Protein AF-A0A3D1YW04-F1 (afdb_monomer_lite)

pLDDT: mean 88.59, std 8.21, range [59.78, 95.06]

Foldseek 3Di:
DDWDWDWDADPLAIDIDIDDDDDPVCVVVVVVVVVVCVVVVSHD

Structure (mmCIF, N/CA/C/O backbone):
data_AF-A0A3D1YW04-F1
#
_entry.id   AF-A0A3D1YW04-F1
#
loop_
_atom_site.group_PDB
_atom_site.id
_atom_site.type_symbol
_atom_site.label_atom_id
_atom_site.label_alt_id
_atom_site.label_comp_id
_atom_site.label_asym_id
_atom_site.label_entity_id
_atom_site.label_seq_id
_atom_site.pdbx_PDB_ins_code
_atom_site.Cartn_x
_atom_site.Cartn_y
_atom_site.Cartn_z
_atom_site.occupancy
_atom_site.B_iso_or_equiv
_atom_site.auth_seq_id
_atom_site.auth_comp_id
_atom_site.auth_asym_id
_atom_site.auth_atom_id
_atom_site.pdbx_PDB_model_num
ATOM 1 N N . MET A 1 1 ? 11.095 0.603 -14.784 1.00 59.78 1 MET A N 1
ATOM 2 C CA . MET A 1 1 ? 10.888 0.272 -13.362 1.00 59.78 1 MET A CA 1
ATOM 3 C C . MET A 1 1 ? 9.904 1.289 -12.806 1.00 59.78 1 MET A C 1
ATOM 5 O O . MET A 1 1 ? 10.311 2.252 -12.174 1.00 59.78 1 MET A O 1
ATOM 9 N N . ASP A 1 2 ? 8.624 1.134 -13.136 1.00 75.88 2 ASP A N 1
ATOM 10 C CA . ASP A 1 2 ? 7.556 1.991 -12.619 1.00 75.88 2 ASP A CA 1
ATOM 11 C C . ASP A 1 2 ? 6.660 1.115 -11.751 1.00 75.88 2 ASP A C 1
ATOM 13 O O . ASP A 1 2 ? 5.931 0.272 -12.269 1.00 75.88 2 ASP A O 1
ATOM 17 N N . LEU A 1 3 ? 6.768 1.277 -10.431 1.00 87.75 3 LEU A N 1
ATOM 18 C CA . LEU A 1 3 ? 5.824 0.694 -9.485 1.00 87.75 3 LEU A CA 1
ATOM 19 C C . LEU A 1 3 ? 4.792 1.763 -9.127 1.00 87.75 3 LEU A C 1
ATOM 21 O O . LEU A 1 3 ? 5.084 2.727 -8.395 1.00 87.75 3 LEU A O 1
ATOM 25 N N . LYS A 1 4 ? 3.576 1.582 -9.641 1.00 92.50 4 LYS A N 1
ATOM 26 C CA . LYS A 1 4 ? 2.414 2.347 -9.196 1.00 92.50 4 LYS A CA 1
ATOM 27 C C . LYS A 1 4 ? 1.839 1.680 -7.958 1.00 92.50 4 LYS A C 1
ATOM 29 O O . LYS A 1 4 ? 1.689 0.462 -7.904 1.00 92.50 4 LYS A O 1
ATOM 34 N N . ILE A 1 5 ? 1.550 2.510 -6.965 1.00 93.31 5 ILE A N 1
ATOM 35 C CA . ILE A 1 5 ? 1.004 2.085 -5.683 1.00 93.31 5 ILE A CA 1
ATOM 36 C C . ILE A 1 5 ? -0.214 2.951 -5.427 1.00 93.31 5 ILE A C 1
ATOM 38 O O . ILE A 1 5 ? -0.085 4.163 -5.255 1.00 93.31 5 ILE A O 1
ATOM 42 N N . GLU A 1 6 ? -1.376 2.319 -5.400 1.00 93.19 6 GLU A N 1
ATOM 43 C CA . GLU A 1 6 ? -2.627 2.945 -5.004 1.00 93.19 6 GLU A CA 1
ATOM 44 C C . GLU A 1 6 ? -3.128 2.301 -3.719 1.00 93.19 6 GLU A C 1
ATOM 46 O O . GLU A 1 6 ? -2.841 1.142 -3.418 1.00 93.19 6 GLU A O 1
ATOM 51 N N . SER A 1 7 ? -3.888 3.062 -2.945 1.00 90.50 7 SER A N 1
ATOM 52 C CA . SER A 1 7 ? -4.526 2.568 -1.733 1.00 90.50 7 SER A CA 1
ATOM 53 C C . SER A 1 7 ? -6.003 2.871 -1.780 1.00 90.50 7 SER A C 1
ATOM 55 O O . SER A 1 7 ? -6.395 4.002 -2.071 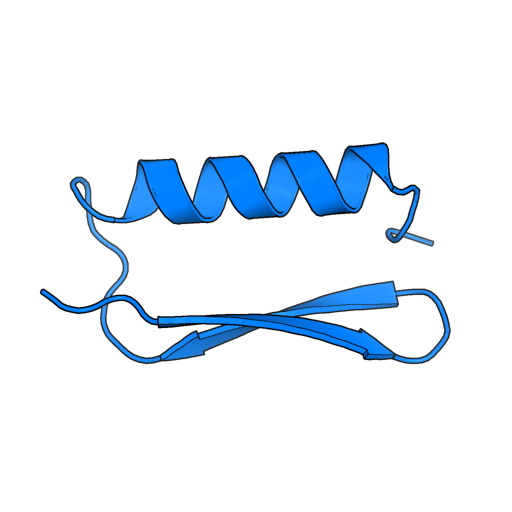1.00 90.50 7 SER A O 1
ATOM 57 N N . LYS A 1 8 ? -6.802 1.882 -1.414 1.00 91.81 8 LYS A N 1
ATOM 58 C CA . LYS A 1 8 ? -8.231 2.035 -1.188 1.00 91.81 8 LYS A CA 1
ATOM 59 C C . LYS A 1 8 ? -8.606 1.341 0.107 1.00 91.81 8 LYS A C 1
ATOM 61 O O . LYS A 1 8 ? -7.889 0.467 0.581 1.00 91.81 8 LYS A O 1
ATOM 66 N N . GLU A 1 9 ? -9.734 1.732 0.665 1.00 89.38 9 GLU A N 1
ATOM 67 C CA . GLU A 1 9 ? -10.321 1.054 1.811 1.00 89.38 9 GLU A CA 1
ATOM 68 C C . GLU A 1 9 ? -11.511 0.234 1.328 1.00 89.38 9 GLU A C 1
ATOM 70 O O . GLU A 1 9 ? -12.324 0.715 0.535 1.00 89.38 9 GLU A O 1
ATOM 75 N N . VAL A 1 10 ? -11.586 -1.018 1.767 1.00 90.44 10 VAL A N 1
ATOM 76 C CA . VAL A 1 10 ? -12.694 -1.922 1.466 1.00 90.44 10 VAL A CA 1
ATOM 77 C C . VAL A 1 10 ? -13.118 -2.547 2.783 1.00 90.44 10 VAL A C 1
ATOM 79 O O . VAL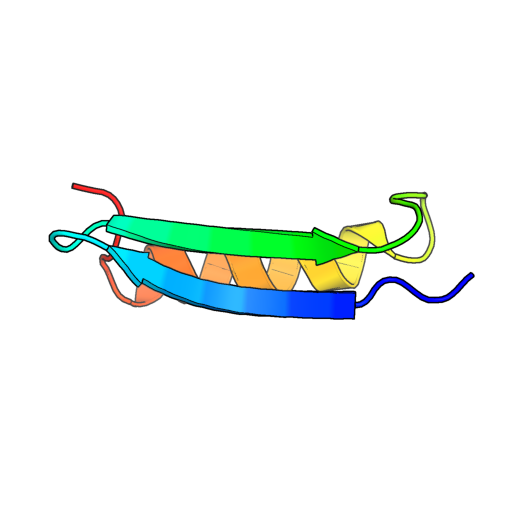 A 1 10 ? -12.330 -3.249 3.402 1.00 90.44 10 VAL A O 1
ATOM 82 N N . GLU A 1 11 ? -14.341 -2.254 3.228 1.00 88.12 11 GLU A N 1
ATOM 83 C CA . GLU A 1 11 ? -14.915 -2.824 4.460 1.00 88.12 11 GLU A CA 1
ATOM 84 C C . GLU A 1 11 ? -14.047 -2.594 5.718 1.00 88.12 11 GLU A C 1
ATOM 86 O O . GLU A 1 11 ? -13.957 -3.445 6.595 1.00 88.12 11 GLU A O 1
ATOM 91 N N . GLY A 1 12 ? -13.391 -1.430 5.814 1.00 84.38 12 GLY A N 1
ATOM 92 C CA . GLY A 1 12 ? -12.496 -1.092 6.930 1.00 84.38 12 GLY A CA 1
ATOM 93 C C . GLY A 1 12 ? -11.098 -1.716 6.839 1.00 84.38 12 GLY A C 1
ATOM 94 O O . GLY A 1 12 ? -10.268 -1.492 7.720 1.00 84.38 12 GLY A O 1
ATOM 95 N N . VAL A 1 13 ? -10.816 -2.463 5.768 1.00 86.56 13 VAL A N 1
ATOM 96 C CA . VAL A 1 13 ? -9.507 -3.054 5.483 1.00 86.56 13 VAL A CA 1
ATOM 97 C C . VAL A 1 13 ? -8.776 -2.203 4.446 1.00 86.56 13 VAL A C 1
ATOM 99 O O . VAL A 1 13 ? -9.306 -1.884 3.376 1.00 86.56 13 VAL A O 1
ATOM 102 N N . GLY A 1 14 ? -7.534 -1.830 4.750 1.00 89.81 14 GLY A N 1
ATOM 103 C CA . GLY A 1 14 ? -6.655 -1.139 3.816 1.00 89.81 14 GLY A CA 1
ATOM 104 C C . GLY A 1 14 ? -6.164 -2.086 2.724 1.00 89.81 14 GLY A C 1
ATOM 105 O O . GLY A 1 14 ? -5.468 -3.061 2.993 1.00 89.81 14 GLY A O 1
ATOM 106 N N . VAL A 1 15 ? -6.493 -1.786 1.470 1.00 92.06 15 VAL A N 1
ATOM 107 C CA . VAL A 1 15 ? -6.074 -2.556 0.295 1.00 92.06 15 VAL A CA 1
ATOM 108 C C . VAL A 1 15 ? -5.070 -1.739 -0.509 1.00 92.06 15 VAL A C 1
ATOM 110 O O . VAL A 1 15 ? -5.389 -0.655 -1.002 1.00 92.06 15 VAL A O 1
ATOM 113 N N . ILE A 1 16 ? -3.867 -2.287 -0.688 1.00 92.94 16 ILE A N 1
ATOM 114 C CA . ILE A 1 16 ? -2.857 -1.738 -1.598 1.00 92.94 16 ILE A CA 1
ATOM 115 C C . ILE A 1 16 ? -2.989 -2.421 -2.957 1.00 92.94 16 ILE A C 1
ATOM 117 O O . ILE A 1 16 ? -2.928 -3.645 -3.055 1.00 92.94 16 ILE A O 1
ATOM 121 N N . VAL A 1 17 ? -3.138 -1.621 -4.008 1.00 94.56 17 VAL A N 1
ATOM 122 C CA . VAL A 1 17 ? -3.131 -2.082 -5.397 1.00 94.56 17 VAL A CA 1
ATOM 123 C C . VAL A 1 17 ? -1.779 -1.736 -6.009 1.00 94.56 17 VAL A C 1
ATOM 125 O O . VAL A 1 17 ? -1.341 -0.586 -5.955 1.00 94.56 17 VAL A O 1
ATOM 128 N N . LEU A 1 18 ? -1.117 -2.748 -6.568 1.00 94.62 18 LEU A N 1
ATOM 129 C CA . LEU A 1 18 ? 0.189 -2.623 -7.208 1.00 94.62 18 LEU A CA 1
ATOM 130 C C . LEU A 1 18 ? 0.066 -2.891 -8.704 1.00 94.62 18 LEU A C 1
ATOM 132 O O . LEU A 1 18 ? -0.544 -3.877 -9.113 1.00 94.62 18 LEU A O 1
ATOM 136 N N . GLU A 1 19 ? 0.692 -2.037 -9.504 1.00 95.06 19 GLU A N 1
ATOM 137 C CA . GLU A 1 19 ? 0.834 -2.220 -10.948 1.00 95.06 19 GLU A CA 1
ATOM 138 C C . GLU A 1 19 ? 2.303 -1.999 -11.322 1.00 95.06 19 GLU A C 1
ATOM 140 O O . GLU A 1 19 ? 2.897 -0.978 -10.962 1.00 95.06 19 GLU A O 1
ATOM 145 N N . GLY A 1 20 ? 2.885 -2.970 -12.029 1.00 92.25 20 GLY A N 1
ATOM 146 C CA . GLY A 1 20 ? 4.298 -2.978 -12.403 1.00 92.25 20 GLY A CA 1
ATOM 147 C C . GLY A 1 20 ? 5.085 -4.075 -11.689 1.00 92.25 20 GLY A C 1
ATOM 148 O O . GLY A 1 20 ? 4.584 -5.181 -11.494 1.00 92.25 20 GLY A O 1
ATOM 149 N N . GLU A 1 21 ? 6.329 -3.770 -11.325 1.00 94.00 21 GLU A N 1
ATOM 150 C CA . GLU A 1 21 ? 7.285 -4.730 -10.765 1.00 94.00 21 GLU A CA 1
ATOM 151 C C . GLU A 1 21 ? 7.747 -4.300 -9.371 1.00 94.00 21 GLU A C 1
ATOM 153 O O . GLU A 1 21 ? 8.026 -3.122 -9.138 1.00 94.00 21 GLU A O 1
ATOM 158 N N . VAL A 1 22 ? 7.825 -5.268 -8.454 1.00 91.75 22 VAL A N 1
ATOM 159 C CA . VAL A 1 22 ? 8.409 -5.081 -7.123 1.00 91.75 22 VAL A CA 1
ATOM 160 C C . VAL A 1 22 ? 9.808 -5.685 -7.118 1.00 91.75 22 VAL A C 1
ATOM 162 O O . VAL A 1 22 ? 9.984 -6.889 -7.281 1.00 91.75 22 VAL A O 1
ATOM 165 N N . ASP A 1 23 ? 10.794 -4.832 -6.887 1.00 92.56 23 ASP A N 1
ATOM 166 C CA . ASP A 1 23 ? 12.220 -5.134 -6.870 1.00 92.56 23 ASP A CA 1
ATOM 167 C C . ASP A 1 23 ? 12.916 -4.401 -5.706 1.00 92.56 23 ASP A C 1
ATOM 169 O O . ASP A 1 23 ? 12.284 -3.705 -4.908 1.00 92.56 23 ASP A O 1
ATOM 173 N N . VAL A 1 24 ? 14.240 -4.533 -5.601 1.00 94.69 24 VAL A N 1
ATOM 174 C CA . VAL A 1 24 ? 15.037 -3.898 -4.535 1.00 94.69 24 VAL A CA 1
ATOM 175 C C . VAL A 1 24 ? 14.917 -2.368 -4.510 1.00 94.69 24 VAL A C 1
ATOM 177 O O . VAL A 1 24 ? 15.060 -1.765 -3.447 1.00 94.69 24 VAL A O 1
ATOM 180 N N . TYR A 1 25 ? 14.643 -1.733 -5.650 1.00 91.00 25 TYR A N 1
ATOM 181 C CA . TYR A 1 25 ? 14.568 -0.278 -5.773 1.00 91.00 25 TYR A CA 1
ATOM 182 C C . TYR A 1 25 ? 13.170 0.259 -5.452 1.00 91.00 25 TYR A C 1
ATOM 184 O O . TYR A 1 25 ? 13.026 1.374 -4.953 1.00 91.00 25 TYR A O 1
ATOM 192 N N . THR A 1 26 ? 12.135 -0.538 -5.698 1.00 92.44 26 THR A N 1
ATOM 193 C CA . THR A 1 26 ? 10.725 -0.175 -5.497 1.00 92.44 26 THR A CA 1
ATOM 194 C C . THR A 1 26 ? 10.162 -0.680 -4.161 1.00 92.44 26 THR A C 1
ATOM 196 O O . THR A 1 26 ? 9.233 -0.075 -3.614 1.00 92.44 26 THR A O 1
ATOM 199 N N . ALA A 1 27 ? 10.772 -1.710 -3.565 1.00 92.12 27 ALA A N 1
ATOM 200 C CA . ALA A 1 27 ? 10.408 -2.261 -2.259 1.00 92.12 27 ALA A CA 1
ATOM 201 C C . ALA A 1 27 ? 10.390 -1.233 -1.108 1.00 92.12 27 ALA A C 1
ATOM 203 O O . ALA A 1 27 ? 9.464 -1.297 -0.293 1.00 92.12 27 ALA A O 1
ATOM 204 N N . PRO A 1 28 ? 11.318 -0.252 -1.015 1.00 94.44 28 PRO A N 1
ATOM 205 C CA . PRO A 1 28 ? 11.240 0.779 0.021 1.00 94.44 28 PRO A CA 1
ATOM 206 C C . PRO A 1 28 ? 9.938 1.590 -0.036 1.00 94.44 28 PRO A C 1
ATOM 208 O O . PRO A 1 28 ? 9.343 1.862 1.004 1.00 94.44 28 PRO A O 1
ATOM 211 N N . LYS A 1 29 ? 9.449 1.912 -1.242 1.00 90.88 29 LYS A N 1
ATOM 212 C CA . LYS A 1 29 ? 8.207 2.676 -1.444 1.00 90.88 29 LYS A CA 1
ATOM 213 C C . LYS A 1 29 ? 6.976 1.874 -1.014 1.00 90.88 29 LYS A C 1
ATOM 215 O O . LYS A 1 29 ? 6.088 2.415 -0.359 1.00 90.88 29 LYS A O 1
ATOM 220 N N . LEU A 1 30 ? 6.947 0.578 -1.337 1.00 92.88 30 LEU A N 1
ATOM 221 C CA . LEU A 1 30 ? 5.899 -0.337 -0.877 1.00 92.88 30 LEU A CA 1
ATOM 222 C C . LEU A 1 30 ? 5.891 -0.463 0.651 1.00 92.88 30 LEU A C 1
ATOM 224 O O . LEU A 1 30 ? 4.833 -0.376 1.270 1.00 92.88 30 LEU A O 1
ATOM 228 N N . LYS A 1 31 ? 7.071 -0.613 1.263 1.00 94.00 31 LYS A N 1
ATOM 229 C CA . LYS A 1 31 ? 7.215 -0.691 2.720 1.00 94.00 31 LYS A CA 1
ATOM 230 C C . LYS A 1 31 ? 6.6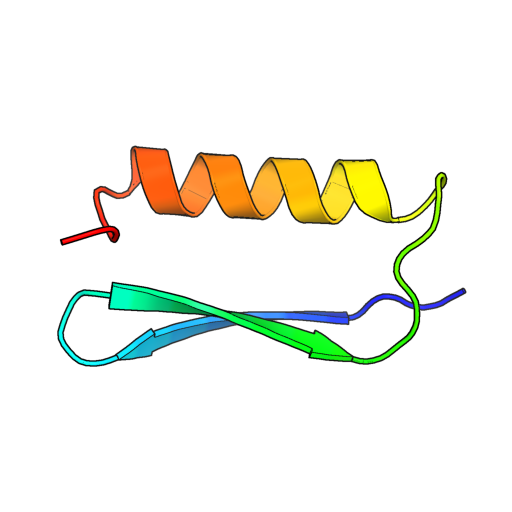49 0.547 3.413 1.00 94.00 31 LYS A C 1
ATOM 232 O O . LYS A 1 31 ? 5.914 0.391 4.381 1.00 94.00 31 LYS A O 1
ATOM 237 N N . SER A 1 32 ? 6.965 1.747 2.926 1.00 94.25 32 SER A N 1
ATOM 238 C CA . SER A 1 32 ? 6.412 2.984 3.487 1.00 94.25 32 SER A CA 1
ATOM 239 C C . SER A 1 32 ? 4.884 2.976 3.469 1.00 94.25 32 SER A C 1
ATOM 241 O O . SER A 1 32 ? 4.275 3.213 4.504 1.00 94.25 32 SER A O 1
ATOM 243 N N . ARG A 1 33 ? 4.258 2.592 2.346 1.00 91.62 33 ARG A N 1
A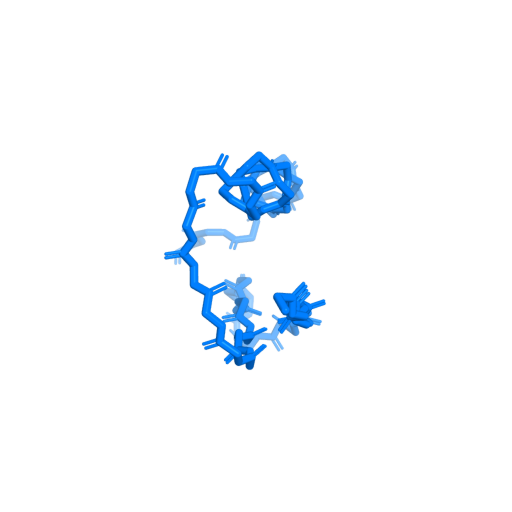TOM 244 C CA . ARG A 1 33 ? 2.789 2.574 2.265 1.00 91.62 33 ARG A CA 1
ATOM 245 C C . ARG A 1 33 ? 2.145 1.531 3.180 1.00 91.62 33 ARG A C 1
ATOM 247 O O . ARG A 1 33 ? 1.068 1.775 3.710 1.00 91.62 33 ARG A O 1
ATOM 254 N N . LEU A 1 34 ? 2.792 0.380 3.367 1.00 91.94 34 LEU A N 1
ATOM 255 C CA . LEU A 1 34 ? 2.333 -0.634 4.319 1.00 91.94 34 LEU A CA 1
ATOM 256 C C . LEU A 1 34 ? 2.361 -0.113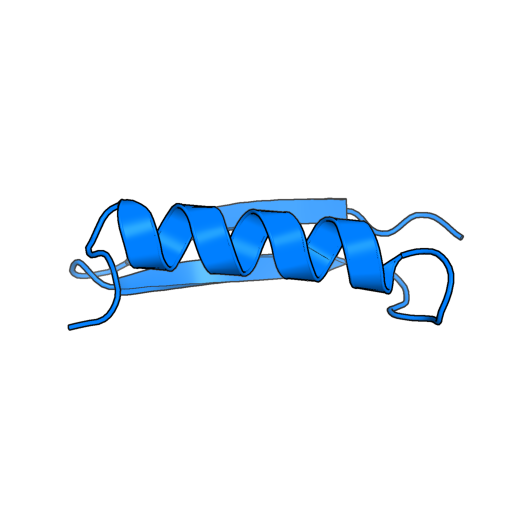 5.759 1.00 91.94 34 LEU A C 1
ATOM 258 O O . LEU A 1 34 ? 1.412 -0.356 6.496 1.00 91.94 34 LEU A O 1
ATOM 262 N N . ILE A 1 35 ? 3.417 0.612 6.141 1.00 93.19 35 ILE A N 1
ATOM 263 C CA . ILE A 1 35 ? 3.517 1.228 7.470 1.00 93.19 35 ILE A CA 1
ATOM 264 C C . ILE A 1 35 ? 2.382 2.237 7.666 1.00 93.19 35 ILE A C 1
ATOM 266 O O . ILE A 1 35 ? 1.666 2.128 8.653 1.00 93.19 35 ILE A O 1
ATOM 270 N N . ASP A 1 36 ? 2.146 3.126 6.695 1.00 91.00 36 ASP A N 1
ATOM 271 C CA . ASP A 1 36 ? 1.071 4.123 6.788 1.00 91.00 36 ASP A CA 1
ATOM 272 C C . ASP A 1 36 ? -0.304 3.475 7.035 1.00 91.00 36 ASP A C 1
ATOM 274 O O . ASP A 1 36 ? -1.066 3.929 7.880 1.00 91.00 36 ASP A O 1
ATOM 278 N N . ILE A 1 37 ? -0.632 2.389 6.324 1.00 89.50 37 ILE A N 1
ATOM 279 C CA . ILE A 1 37 ? -1.925 1.695 6.475 1.00 89.50 37 ILE A CA 1
ATOM 280 C C . ILE A 1 37 ? -2.070 1.047 7.857 1.00 89.50 37 ILE A C 1
ATOM 282 O O . ILE A 1 37 ? -3.169 1.027 8.419 1.00 89.50 37 ILE A O 1
ATOM 286 N N . VAL A 1 38 ? -0.972 0.524 8.407 1.00 89.50 38 VAL A N 1
ATOM 287 C CA . VAL A 1 38 ? -0.952 -0.029 9.766 1.00 89.50 38 VAL A CA 1
ATOM 288 C C . VAL A 1 38 ? -1.123 1.084 10.797 1.00 89.50 38 VAL A C 1
ATOM 290 O O . VAL A 1 38 ? -1.944 0.945 11.701 1.00 89.50 38 VAL A O 1
ATOM 293 N N . ASP A 1 39 ? -0.422 2.204 10.636 1.00 89.25 39 ASP A N 1
ATOM 294 C CA . ASP A 1 39 ? -0.537 3.363 11.527 1.00 89.25 39 ASP A CA 1
ATOM 295 C C . ASP A 1 39 ? -1.941 3.998 11.470 1.00 89.25 39 ASP A C 1
ATOM 297 O O . ASP A 1 39 ? -2.465 4.451 12.486 1.00 89.25 39 ASP A O 1
ATOM 301 N N . GLU A 1 40 ? -2.595 3.963 10.304 1.00 85.62 40 GLU A N 1
ATOM 302 C CA . GLU A 1 40 ? -3.996 4.362 10.109 1.00 85.62 40 GLU A CA 1
ATOM 303 C C . GLU A 1 40 ? -5.006 3.394 10.773 1.00 85.62 40 GLU A C 1
ATOM 305 O O . GLU A 1 40 ? -6.203 3.682 10.795 1.00 85.62 40 GLU A O 1
ATOM 310 N N . GLY A 1 41 ? -4.560 2.253 11.319 1.00 82.81 41 GLY A N 1
ATOM 311 C CA . GLY A 1 41 ? -5.418 1.271 11.992 1.00 82.81 41 GLY A CA 1
ATOM 312 C C . GLY A 1 41 ? -6.263 0.409 11.047 1.00 82.81 41 GLY A C 1
ATOM 313 O O . GLY A 1 41 ? -7.218 -0.232 11.481 1.00 82.81 41 GLY A O 1
ATOM 314 N N . LYS A 1 42 ? -5.938 0.384 9.750 1.00 74.00 42 LYS A N 1
ATOM 315 C CA . LYS A 1 42 ? -6.762 -0.225 8.691 1.00 74.00 42 LYS A CA 1
ATOM 316 C C . LYS A 1 42 ? -6.391 -1.684 8.407 1.00 74.00 42 LYS A C 1
ATOM 318 O O . LYS A 1 42 ? -6.117 -2.046 7.262 1.00 74.00 42 LYS A O 1
ATOM 323 N N . TYR A 1 43 ? -6.346 -2.519 9.443 1.00 69.00 43 TYR A N 1
ATOM 324 C CA . TYR A 1 43 ? -5.916 -3.926 9.351 1.00 69.00 43 TYR A CA 1
ATOM 325 C C . TYR A 1 43 ? -6.809 -4.917 10.122 1.00 69.00 43 TYR A C 1
ATOM 327 O O . TYR A 1 43 ? -6.332 -5.990 10.487 1.00 69.00 43 TYR A O 1
ATOM 335 N N . ASN A 1 44 ? -8.073 -4.552 10.381 1.00 60.66 44 ASN A N 1
ATOM 336 C CA . ASN A 1 44 ? -9.046 -5.397 11.097 1.00 60.66 44 ASN A CA 1
ATOM 337 C C . ASN A 1 44 ? -9.175 -6.818 10.532 1.00 60.66 44 ASN A C 1
ATOM 339 O O . ASN A 1 44 ? -9.1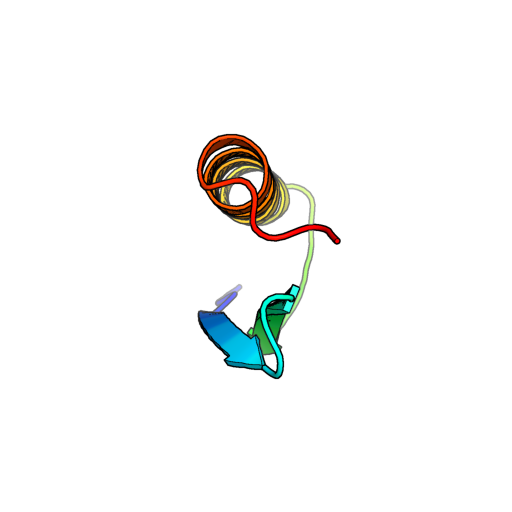88 -6.965 9.289 1.00 60.66 44 ASN A O 1
#

Secondary structure (DSSP, 8-state):
---EEEEEEETTEEEEEEES---TTTHHHHHHHHHHHHHTT-B-

Sequence (44 aa):
MDLKIESKEVEGVGVIVLEGEVDVYTAPKLKSRLIDIVDEGKYN

Radius of gyration: 10.92 Å; chains: 1; bounding box: 30×10×25 Å